Protein AF-A0A6B1EWG2-F1 (afdb_monomer_lite)

Radius of gyration: 14.2 Å; chains: 1; bounding box: 37×27×40 Å

Structure (mmCIF, N/CA/C/O backbone):
data_AF-A0A6B1EWG2-F1
#
_entry.id   AF-A0A6B1EWG2-F1
#
loop_
_atom_site.group_PDB
_atom_site.id
_atom_site.type_symbol
_atom_site.label_atom_id
_atom_site.label_alt_id
_atom_site.label_comp_id
_atom_site.label_asym_id
_atom_site.label_entity_id
_atom_site.label_seq_id
_atom_site.pdbx_PDB_ins_code
_atom_site.Cartn_x
_atom_site.Cartn_y
_atom_site.Cartn_z
_atom_site.occupancy
_atom_site.B_iso_or_equiv
_atom_site.auth_seq_id
_atom_site.auth_comp_id
_atom_site.auth_asym_id
_atom_site.auth_atom_id
_atom_site.pdbx_PDB_model_num
ATOM 1 N N . MET A 1 1 ? -22.553 -1.060 -6.131 1.00 27.73 1 MET A N 1
ATOM 2 C CA . MET A 1 1 ? -21.936 -1.131 -4.790 1.00 27.73 1 MET A CA 1
ATOM 3 C C . MET A 1 1 ? -20.786 -0.138 -4.781 1.00 27.73 1 MET A C 1
ATOM 5 O O . MET A 1 1 ? -19.928 -0.228 -5.647 1.00 27.73 1 MET A O 1
ATOM 9 N N . GLN A 1 2 ? -20.858 0.894 -3.944 1.00 24.67 2 GLN A N 1
ATOM 10 C CA . GLN A 1 2 ? -19.915 2.015 -3.944 1.00 24.67 2 GLN A CA 1
ATOM 11 C C . GLN A 1 2 ? -18.741 1.640 -3.029 1.00 24.67 2 GLN A C 1
ATOM 13 O O . GLN A 1 2 ? -18.941 1.459 -1.832 1.00 24.67 2 GLN A O 1
ATOM 18 N N . PHE A 1 3 ? -17.544 1.447 -3.586 1.00 25.41 3 PHE A N 1
ATOM 19 C CA . PHE A 1 3 ? -16.349 1.154 -2.793 1.00 25.41 3 PHE A CA 1
ATOM 20 C C . PHE A 1 3 ? -15.689 2.468 -2.374 1.00 25.41 3 PHE A C 1
ATOM 22 O O . PHE A 1 3 ? -15.348 3.297 -3.216 1.00 25.41 3 PHE A O 1
ATOM 29 N N . ILE A 1 4 ? -15.529 2.667 -1.067 1.00 28.56 4 ILE A N 1
ATOM 30 C CA . ILE A 1 4 ? -14.786 3.794 -0.504 1.00 28.56 4 ILE A CA 1
ATOM 31 C C . ILE A 1 4 ? -13.315 3.383 -0.473 1.00 28.56 4 ILE A C 1
ATOM 33 O O . ILE A 1 4 ? -12.914 2.536 0.320 1.00 28.56 4 ILE A O 1
ATOM 37 N N . ILE A 1 5 ? -12.503 3.958 -1.359 1.00 36.88 5 ILE A N 1
ATOM 38 C CA . ILE A 1 5 ? -11.057 3.734 -1.353 1.00 36.88 5 ILE A CA 1
ATOM 39 C C . ILE A 1 5 ? -10.442 4.649 -0.290 1.00 36.88 5 ILE A C 1
ATOM 41 O O . ILE A 1 5 ? -10.243 5.839 -0.521 1.00 36.88 5 ILE A O 1
ATOM 45 N N . ALA A 1 6 ? -10.145 4.099 0.885 1.00 35.16 6 ALA A N 1
ATOM 46 C CA . ALA A 1 6 ? -9.323 4.761 1.893 1.00 35.16 6 ALA A CA 1
ATOM 47 C C . ALA A 1 6 ? -7.853 4.366 1.683 1.00 35.16 6 ALA A C 1
ATOM 49 O O . ALA A 1 6 ? -7.350 3.454 2.331 1.00 35.16 6 ALA A O 1
ATOM 50 N N . ALA A 1 7 ? -7.163 5.032 0.753 1.00 39.75 7 ALA A N 1
ATOM 51 C CA . ALA A 1 7 ? -5.713 4.914 0.637 1.00 39.75 7 ALA A CA 1
ATOM 52 C C . ALA A 1 7 ? -5.061 5.809 1.702 1.00 39.75 7 ALA A C 1
ATOM 54 O O . ALA A 1 7 ? -5.127 7.036 1.622 1.00 39.75 7 ALA A O 1
ATOM 55 N N . TYR A 1 8 ? -4.446 5.213 2.723 1.00 35.25 8 TYR A N 1
ATOM 56 C CA . TYR A 1 8 ? -3.641 5.959 3.688 1.00 35.25 8 TYR A CA 1
ATOM 57 C C . TYR A 1 8 ? -2.305 6.326 3.039 1.00 35.25 8 TYR A C 1
ATOM 59 O O . TYR A 1 8 ? -1.359 5.546 3.066 1.00 35.25 8 TYR A O 1
ATOM 67 N N . LEU A 1 9 ? -2.223 7.494 2.402 1.00 39.50 9 LEU A N 1
ATOM 68 C CA . LEU A 1 9 ? -0.989 7.954 1.767 1.00 39.50 9 LEU A CA 1
ATOM 69 C C . LEU A 1 9 ? -0.719 9.391 2.204 1.00 39.50 9 LEU A C 1
ATOM 71 O O . LEU A 1 9 ? -1.459 10.315 1.880 1.00 39.50 9 LEU A O 1
ATOM 75 N N . ARG A 1 10 ? 0.369 9.578 2.961 1.00 29.05 10 ARG A N 1
ATOM 76 C CA . ARG A 1 10 ? 0.810 10.870 3.517 1.00 29.05 10 ARG A CA 1
ATOM 77 C C . ARG A 1 10 ? 1.254 11.889 2.458 1.00 29.05 10 ARG A C 1
ATOM 79 O O . ARG A 1 10 ? 1.786 12.919 2.837 1.00 29.05 10 ARG A O 1
ATOM 86 N N . ASN A 1 11 ? 1.048 11.596 1.174 1.00 30.36 11 ASN A N 1
ATOM 87 C CA . ASN A 1 11 ? 1.279 12.456 0.021 1.00 30.36 11 ASN A CA 1
ATOM 88 C C . ASN A 1 11 ? 0.328 12.014 -1.110 1.00 30.36 11 ASN A C 1
ATOM 90 O O . ASN A 1 11 ? 0.356 10.856 -1.514 1.00 30.36 11 ASN A O 1
ATOM 94 N N . ASN A 1 12 ? -0.515 12.938 -1.574 1.00 33.03 12 ASN A N 1
ATOM 95 C CA . ASN A 1 12 ? -1.467 12.866 -2.694 1.00 33.03 12 ASN A CA 1
ATOM 96 C C . ASN A 1 12 ? -1.222 11.758 -3.751 1.00 33.03 12 ASN A C 1
ATOM 98 O O . ASN A 1 12 ? -0.548 12.001 -4.752 1.00 33.03 12 ASN A O 1
ATOM 102 N N . ILE A 1 13 ? -1.840 10.580 -3.601 1.00 42.19 13 ILE A N 1
ATOM 103 C CA . ILE A 1 13 ? -1.925 9.561 -4.665 1.00 42.19 13 ILE A CA 1
ATOM 104 C C . ILE A 1 13 ? -3.395 9.205 -4.888 1.00 42.19 13 ILE A C 1
ATOM 106 O O . ILE A 1 13 ? -4.144 8.951 -3.948 1.00 42.19 13 ILE A O 1
ATOM 110 N N . THR A 1 14 ? -3.805 9.203 -6.155 1.00 40.31 14 THR A N 1
ATOM 111 C CA . THR A 1 14 ? -5.159 8.848 -6.591 1.00 40.31 14 THR A CA 1
ATOM 112 C C . THR A 1 14 ? -5.192 7.365 -6.955 1.00 40.31 14 THR A C 1
ATOM 114 O O . THR A 1 14 ? -4.510 6.964 -7.890 1.00 40.31 14 THR A O 1
ATOM 117 N N . ALA A 1 15 ? -6.006 6.554 -6.281 1.00 44.69 15 ALA A N 1
ATOM 118 C CA . ALA A 1 15 ? -6.384 5.237 -6.793 1.00 44.69 15 ALA A CA 1
ATOM 119 C C . ALA A 1 15 ? -7.539 5.426 -7.791 1.00 44.69 15 ALA A C 1
ATOM 121 O O . ALA A 1 15 ? -8.597 5.937 -7.419 1.00 44.69 15 ALA A O 1
ATOM 122 N N . ARG A 1 16 ? -7.335 5.082 -9.068 1.00 45.88 16 ARG A N 1
ATOM 123 C CA . ARG A 1 16 ? -8.370 5.177 -10.112 1.00 45.88 16 ARG A CA 1
ATOM 124 C C . ARG A 1 16 ? -8.811 3.788 -10.545 1.00 45.88 16 ARG A C 1
ATOM 126 O O . ARG A 1 16 ? -7.976 2.944 -10.837 1.00 45.88 16 ARG A O 1
ATOM 133 N N . LEU A 1 17 ? -10.123 3.603 -10.649 1.00 45.28 17 LEU A N 1
ATOM 134 C CA . LEU A 1 17 ? -10.728 2.445 -11.300 1.00 45.28 17 LEU A CA 1
ATOM 135 C C . LEU A 1 17 ? -10.733 2.695 -12.815 1.00 45.28 17 LEU A C 1
ATOM 137 O O . LEU A 1 17 ? -11.158 3.765 -13.262 1.00 45.28 17 LEU A O 1
ATOM 141 N N . ARG A 1 18 ? -10.230 1.745 -13.607 1.00 46.28 18 ARG A N 1
ATOM 142 C CA . ARG A 1 18 ? -10.197 1.845 -15.072 1.00 46.28 18 ARG A CA 1
ATOM 143 C C . ARG A 1 18 ? -11.467 1.222 -15.657 1.00 46.28 18 ARG A C 1
ATOM 145 O O . ARG A 1 18 ? -11.791 0.092 -15.332 1.00 46.28 18 ARG A O 1
ATOM 152 N N . ASN A 1 19 ? -12.141 1.938 -16.558 1.00 36.03 19 ASN A N 1
ATOM 153 C CA . ASN A 1 19 ? -13.018 1.338 -17.568 1.00 36.03 19 ASN A CA 1
ATOM 154 C C . ASN A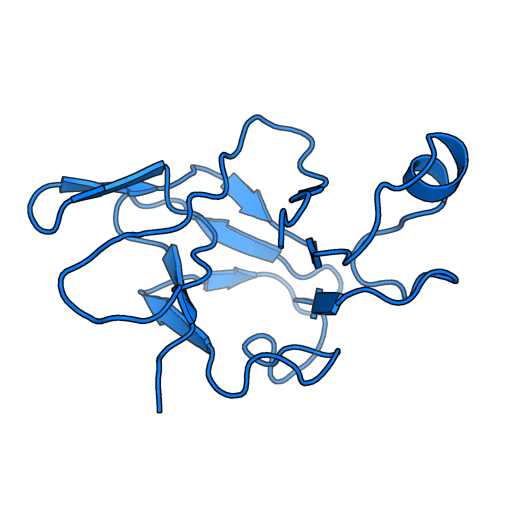 1 19 ? -12.199 1.268 -18.865 1.00 36.03 19 ASN A C 1
ATOM 156 O O . ASN A 1 19 ? -12.234 2.182 -19.687 1.00 36.03 19 ASN A O 1
ATOM 160 N N . SER A 1 20 ? -11.365 0.238 -18.987 1.00 38.28 20 SER A N 1
ATOM 161 C CA . SER A 1 20 ? -10.774 -0.163 -20.268 1.00 38.28 20 SER A CA 1
ATOM 162 C C . SER A 1 20 ? -11.746 -1.139 -20.937 1.00 38.28 20 SER A C 1
ATOM 164 O O . SER A 1 20 ? -12.592 -1.701 -20.260 1.00 38.28 20 SER A O 1
ATOM 166 N N . LEU A 1 21 ? -11.659 -1.390 -22.241 1.00 39.38 21 LEU A N 1
ATOM 167 C CA . LEU A 1 21 ? -12.531 -2.348 -22.950 1.00 39.38 21 LEU A CA 1
ATOM 168 C C . LEU A 1 21 ? -12.302 -3.834 -22.547 1.00 39.38 21 LEU A C 1
ATOM 170 O O . LEU A 1 21 ? -12.740 -4.732 -23.258 1.00 39.38 21 LEU A O 1
ATOM 174 N N . SER A 1 22 ? -11.645 -4.083 -21.405 1.00 44.88 22 SER A N 1
ATOM 175 C CA . SER A 1 22 ? -11.699 -5.324 -20.622 1.00 44.88 22 SER A CA 1
ATOM 176 C C . SER A 1 22 ? -12.619 -5.070 -19.426 1.00 44.88 22 SER A C 1
ATOM 178 O O . SER A 1 22 ? -12.453 -4.083 -18.717 1.00 44.88 22 SER A O 1
ATOM 180 N N . VAL A 1 23 ? -13.630 -5.908 -19.224 1.00 40.66 23 VAL A N 1
ATOM 181 C CA . VAL A 1 23 ? -14.799 -5.631 -18.367 1.00 40.66 23 VAL A CA 1
ATOM 182 C C . VAL A 1 23 ? -14.521 -5.753 -16.855 1.00 40.66 23 VAL A C 1
ATOM 184 O O . VAL A 1 23 ? -15.456 -5.937 -16.076 1.00 40.66 23 VAL A O 1
ATOM 187 N N . LEU A 1 24 ? -13.272 -5.661 -16.402 1.00 43.38 24 LEU A N 1
ATOM 188 C CA . LEU A 1 24 ? -12.909 -5.888 -15.004 1.00 43.38 24 LEU A CA 1
ATOM 189 C C . LEU A 1 24 ? -11.937 -4.822 -14.475 1.00 43.38 24 LEU A C 1
ATOM 191 O O . LEU A 1 24 ? -11.226 -4.137 -15.211 1.00 43.38 24 LEU A O 1
ATOM 195 N N . LEU A 1 25 ? -12.046 -4.592 -13.165 1.00 50.97 25 LEU A N 1
ATOM 196 C CA . LEU A 1 25 ? -11.408 -3.493 -12.458 1.00 50.97 25 LEU A CA 1
ATOM 197 C C . LEU A 1 25 ? -9.975 -3.861 -12.072 1.00 50.97 25 LEU A C 1
ATOM 199 O O . LEU A 1 25 ? -9.773 -4.552 -11.075 1.00 50.97 25 LEU A O 1
ATOM 203 N N . ASP A 1 26 ? -8.993 -3.290 -12.764 1.00 66.69 26 ASP A N 1
ATOM 204 C CA . ASP A 1 26 ? -7.610 -3.354 -12.294 1.00 66.69 26 ASP A CA 1
ATOM 205 C C . ASP A 1 26 ? -7.407 -2.412 -11.094 1.00 66.69 26 ASP A C 1
ATOM 207 O O . ASP A 1 26 ? -7.608 -1.194 -11.198 1.00 66.69 26 ASP A O 1
ATOM 211 N N . LEU A 1 27 ? -6.965 -2.943 -9.949 1.00 74.38 27 LEU A N 1
ATOM 212 C CA . LEU A 1 27 ? -6.358 -2.125 -8.901 1.00 74.38 27 LEU A CA 1
ATOM 213 C C . LEU A 1 27 ? -4.947 -1.765 -9.347 1.00 74.38 27 LEU A C 1
ATOM 215 O O . LEU A 1 27 ? -4.096 -2.643 -9.426 1.00 74.38 27 LEU A O 1
ATOM 219 N N . VAL A 1 28 ? -4.683 -0.477 -9.564 1.00 76.75 28 VAL A N 1
ATOM 220 C CA . VAL A 1 28 ? -3.348 0.024 -9.913 1.00 76.75 28 VAL A CA 1
ATOM 221 C C . VAL A 1 28 ? -2.749 0.814 -8.748 1.00 76.75 28 VAL A C 1
ATOM 223 O O . VAL A 1 28 ? -3.378 1.730 -8.217 1.00 76.75 28 VAL A O 1
ATOM 226 N N . ILE A 1 29 ? -1.510 0.490 -8.375 1.00 79.56 29 ILE A N 1
ATOM 227 C CA . ILE A 1 29 ? -0.711 1.184 -7.358 1.00 79.56 29 ILE A CA 1
ATOM 228 C C . ILE A 1 29 ? 0.457 1.899 -8.043 1.00 79.56 29 ILE A C 1
ATOM 230 O O . ILE A 1 29 ? 1.151 1.329 -8.884 1.00 79.56 29 ILE A O 1
ATOM 234 N N . GLY A 1 30 ? 0.688 3.157 -7.664 1.00 75.25 30 GLY A N 1
ATOM 235 C CA . GLY A 1 30 ? 1.831 3.942 -8.136 1.00 75.25 30 GLY A CA 1
ATOM 236 C C . GLY A 1 30 ? 1.620 4.655 -9.473 1.00 75.25 30 GLY A C 1
ATOM 237 O O . GLY A 1 30 ? 2.464 5.460 -9.840 1.00 75.25 30 GLY A O 1
ATOM 238 N N . ALA A 1 31 ? 0.497 4.461 -10.170 1.00 71.44 31 ALA A N 1
ATOM 239 C CA . ALA A 1 31 ? 0.205 5.200 -11.398 1.00 71.44 31 ALA A CA 1
ATOM 240 C C . ALA A 1 31 ? -0.572 6.504 -11.136 1.00 71.44 31 ALA A C 1
ATOM 242 O O . ALA A 1 31 ? -1.543 6.533 -10.383 1.00 71.44 31 ALA A O 1
ATOM 243 N N . VAL A 1 32 ? -0.167 7.580 -11.809 1.00 62.28 32 VAL A N 1
ATOM 244 C CA . VAL A 1 32 ? -0.864 8.879 -11.855 1.00 62.28 32 VAL A CA 1
ATOM 245 C C . VAL A 1 32 ? -1.655 9.005 -13.158 1.00 62.28 32 VAL A C 1
ATOM 247 O O . VAL A 1 32 ? -2.813 9.429 -13.146 1.00 62.28 32 VAL A O 1
ATOM 250 N N . ASN A 1 33 ? -1.063 8.587 -14.278 1.00 65.00 33 ASN A N 1
ATOM 251 C CA . ASN A 1 33 ? -1.726 8.449 -15.567 1.00 65.00 33 ASN A CA 1
ATOM 252 C C . ASN A 1 33 ? -1.362 7.098 -16.176 1.00 65.00 33 ASN A C 1
ATOM 254 O O . ASN A 1 33 ? -0.190 6.764 -16.305 1.00 65.00 33 ASN A O 1
ATOM 258 N N . ILE A 1 34 ? -2.377 6.338 -16.563 1.00 59.72 34 ILE A N 1
ATOM 259 C CA . ILE A 1 34 ? -2.240 5.061 -17.258 1.00 59.72 34 ILE A CA 1
ATOM 260 C C . ILE A 1 34 ? -2.649 5.254 -18.718 1.00 59.72 34 ILE A C 1
ATOM 262 O O . ILE A 1 34 ? -3.611 4.656 -19.184 1.00 59.72 34 ILE A O 1
ATOM 266 N N . ASN A 1 35 ? -1.975 6.133 -19.454 1.00 63.53 35 ASN A N 1
ATOM 267 C CA . ASN A 1 35 ? -2.127 6.207 -20.905 1.00 63.53 35 ASN A CA 1
ATOM 268 C C . ASN A 1 35 ? -1.101 5.248 -21.537 1.00 63.53 35 ASN A C 1
ATOM 270 O O . ASN A 1 35 ? 0.070 5.340 -21.175 1.00 63.53 35 ASN A O 1
ATOM 274 N N . PRO A 1 36 ? -1.486 4.355 -22.472 1.00 54.91 36 PRO A N 1
ATOM 275 C CA . PRO A 1 36 ? -0.538 3.453 -23.140 1.00 54.91 36 PRO A CA 1
ATOM 276 C C . PRO A 1 36 ? 0.615 4.182 -23.849 1.00 54.91 36 PRO A C 1
ATOM 278 O O . PRO A 1 36 ? 1.672 3.594 -24.040 1.00 54.91 36 PRO A O 1
ATOM 281 N N . ASN A 1 37 ? 0.439 5.462 -24.188 1.00 56.34 37 ASN A N 1
ATOM 282 C CA . ASN A 1 37 ? 1.468 6.292 -24.812 1.00 56.34 37 ASN A CA 1
ATOM 283 C C . ASN A 1 37 ? 2.251 7.155 -23.804 1.00 56.34 37 ASN A C 1
ATOM 285 O O . ASN A 1 37 ? 3.338 7.618 -24.131 1.00 56.34 37 ASN A O 1
ATOM 289 N N . TYR A 1 38 ? 1.709 7.383 -22.599 1.00 57.62 38 TYR A N 1
ATOM 290 C CA . TYR A 1 38 ? 2.286 8.263 -21.573 1.00 57.62 38 TYR A CA 1
ATOM 291 C C . TYR A 1 38 ? 1.872 7.795 -20.171 1.00 57.62 38 TYR A C 1
ATOM 293 O O . TYR A 1 38 ? 0.963 8.359 -19.552 1.00 57.62 38 TYR A O 1
ATOM 301 N N . ALA A 1 39 ? 2.519 6.743 -19.669 1.00 59.06 39 ALA A N 1
ATOM 302 C CA . ALA A 1 39 ? 2.404 6.405 -18.259 1.00 59.06 39 ALA A CA 1
ATOM 303 C C . ALA A 1 39 ? 3.133 7.478 -17.439 1.00 59.06 39 ALA A C 1
ATOM 305 O O . ALA A 1 39 ? 4.295 7.780 -17.707 1.00 59.06 39 ALA A O 1
ATOM 306 N N . THR A 1 40 ? 2.450 8.078 -16.465 1.00 67.44 40 THR A N 1
ATOM 307 C CA . THR A 1 40 ? 3.114 8.870 -15.427 1.00 67.44 40 THR A CA 1
ATOM 308 C C . THR A 1 40 ? 2.862 8.206 -14.096 1.00 67.44 40 THR A C 1
ATOM 310 O O . THR A 1 40 ? 1.736 7.815 -13.786 1.00 67.44 40 THR A O 1
ATOM 313 N N . SER A 1 41 ? 3.920 8.073 -13.311 1.00 68.94 41 SER A N 1
ATOM 314 C CA . SER A 1 41 ? 3.885 7.355 -12.046 1.00 68.94 41 SER A CA 1
ATOM 315 C C . SER A 1 41 ? 4.153 8.303 -10.890 1.00 68.94 41 SER A C 1
ATOM 317 O O . SER A 1 41 ? 4.813 9.336 -11.034 1.00 68.94 41 SER A O 1
ATOM 319 N N . PHE A 1 42 ? 3.604 7.958 -9.732 1.00 77.00 42 PHE A N 1
ATOM 320 C CA . PHE A 1 42 ? 3.948 8.575 -8.466 1.00 77.00 42 PHE A CA 1
ATOM 321 C C . PHE A 1 42 ? 5.465 8.513 -8.284 1.00 77.00 42 PHE A C 1
ATOM 323 O O . PHE A 1 42 ? 6.087 7.508 -8.614 1.00 77.00 42 PHE A O 1
ATOM 330 N N . LYS A 1 43 ? 6.056 9.587 -7.755 1.00 80.50 43 LYS A N 1
ATOM 331 C CA . LYS A 1 43 ? 7.480 9.640 -7.431 1.00 80.50 43 LYS A CA 1
ATOM 332 C C . LYS A 1 43 ? 7.683 9.510 -5.937 1.00 80.50 43 LYS A C 1
ATOM 334 O O . LYS A 1 43 ? 7.444 10.463 -5.199 1.00 80.50 43 LYS A O 1
ATOM 339 N N . GLY A 1 44 ? 8.132 8.345 -5.491 1.00 81.75 44 GLY A N 1
ATOM 340 C CA . GLY A 1 44 ? 8.429 8.126 -4.084 1.00 81.75 44 GLY A CA 1
ATOM 341 C C . GLY A 1 44 ? 8.366 6.671 -3.658 1.00 81.75 44 GLY A C 1
ATOM 342 O O . GLY A 1 44 ? 8.488 5.753 -4.466 1.00 81.75 44 GLY A O 1
ATOM 343 N N . LYS A 1 45 ? 8.194 6.483 -2.349 1.00 85.44 45 LYS A N 1
ATOM 344 C CA . LYS A 1 45 ? 8.210 5.177 -1.693 1.00 85.44 45 LYS A CA 1
ATOM 345 C C . LYS A 1 45 ? 6.862 4.888 -1.040 1.00 85.44 45 LYS A C 1
ATOM 347 O O . LYS A 1 45 ? 6.306 5.769 -0.383 1.00 85.44 45 LYS A O 1
ATOM 352 N N . ILE A 1 46 ? 6.357 3.666 -1.191 1.00 84.81 46 ILE A N 1
ATOM 353 C CA . ILE A 1 46 ? 5.127 3.190 -0.539 1.00 84.81 46 ILE A CA 1
ATOM 354 C C . ILE A 1 46 ? 5.475 1.990 0.343 1.00 84.81 46 ILE A C 1
ATOM 356 O O . ILE A 1 46 ? 6.137 1.072 -0.128 1.00 84.81 46 ILE A O 1
ATOM 360 N N . LYS A 1 47 ? 5.042 2.007 1.610 1.00 86.88 47 LYS A N 1
ATOM 361 C CA . LYS A 1 47 ? 5.267 0.910 2.571 1.00 86.88 47 LYS A CA 1
ATOM 362 C C . LYS A 1 47 ? 4.130 -0.098 2.647 1.00 86.88 47 LYS A C 1
ATOM 364 O O . LYS A 1 47 ? 4.384 -1.277 2.802 1.00 86.88 47 LYS A O 1
ATOM 369 N N . ASP A 1 48 ? 2.898 0.393 2.613 1.00 87.31 48 ASP A N 1
ATOM 370 C CA . ASP A 1 48 ? 1.710 -0.373 2.975 1.00 87.31 48 ASP A CA 1
ATOM 371 C C . ASP A 1 48 ? 0.531 0.172 2.170 1.00 87.31 48 ASP A C 1
ATOM 373 O O . ASP A 1 48 ? 0.341 1.392 2.094 1.00 87.31 48 ASP A O 1
ATOM 377 N N . VAL A 1 49 ? -0.231 -0.722 1.539 1.00 88.25 49 VAL A N 1
ATOM 378 C CA . VAL A 1 49 ? -1.463 -0.362 0.828 1.00 88.25 49 VAL A CA 1
ATOM 379 C C . VAL A 1 49 ? -2.597 -1.238 1.322 1.00 88.25 49 VAL A C 1
ATOM 381 O O . VAL A 1 49 ? -2.519 -2.463 1.259 1.00 88.25 49 VAL A O 1
ATOM 384 N N . ARG A 1 50 ? -3.678 -0.602 1.781 1.00 89.62 50 ARG A N 1
ATOM 385 C CA . ARG A 1 50 ? -4.893 -1.273 2.248 1.00 89.62 50 ARG A CA 1
ATOM 386 C C . ARG A 1 50 ? -6.128 -0.699 1.580 1.00 89.62 50 ARG A C 1
ATOM 388 O O . ARG A 1 50 ? -6.218 0.504 1.351 1.00 89.62 50 ARG A O 1
ATOM 395 N N . ILE A 1 51 ? -7.095 -1.569 1.328 1.00 87.25 51 ILE A N 1
ATOM 396 C CA . ILE A 1 51 ? -8.447 -1.221 0.891 1.00 87.25 51 ILE A CA 1
ATOM 397 C C . ILE A 1 51 ? -9.412 -1.768 1.932 1.00 87.25 51 ILE A C 1
ATOM 399 O O . ILE A 1 51 ? -9.254 -2.903 2.371 1.00 87.25 51 ILE A O 1
ATOM 403 N N . TYR A 1 52 ? -10.426 -0.992 2.306 1.00 87.00 52 TYR A N 1
ATOM 404 C CA . TYR A 1 52 ? -11.457 -1.403 3.257 1.00 87.00 52 TYR A CA 1
ATOM 405 C C . TYR A 1 52 ? -12.826 -1.383 2.583 1.00 87.00 52 TYR A C 1
ATOM 407 O O . TYR A 1 52 ? -13.139 -0.479 1.815 1.00 87.00 52 TYR A O 1
ATOM 415 N N . ALA A 1 53 ? -13.663 -2.372 2.894 1.00 86.25 53 ALA A N 1
ATOM 416 C CA . ALA A 1 53 ? -15.038 -2.441 2.394 1.00 86.25 53 ALA A CA 1
ATOM 417 C C . ALA A 1 53 ? -16.005 -1.509 3.154 1.00 86.25 53 ALA A C 1
ATOM 419 O O . ALA A 1 53 ? -17.206 -1.518 2.898 1.00 86.25 53 ALA A O 1
ATOM 420 N N . GLN A 1 54 ? -15.487 -0.718 4.095 1.00 84.50 54 GLN A N 1
ATOM 421 C CA . GLN A 1 54 ? -16.241 0.219 4.917 1.00 84.50 54 GLN A CA 1
ATOM 422 C C . GLN A 1 54 ? -15.449 1.512 5.116 1.00 84.50 54 GLN A C 1
ATOM 424 O O . GLN A 1 54 ? -14.217 1.512 5.062 1.00 84.50 54 GLN A O 1
ATOM 429 N N . ALA A 1 55 ? -16.161 2.606 5.386 1.00 87.81 55 ALA A N 1
ATOM 430 C CA . ALA A 1 55 ? -15.526 3.830 5.852 1.00 87.81 55 ALA A CA 1
ATOM 431 C C . ALA A 1 55 ? -14.897 3.591 7.231 1.00 87.81 55 ALA A C 1
ATOM 433 O O . ALA A 1 55 ? -15.539 3.035 8.123 1.00 87.81 55 ALA A O 1
ATOM 434 N N . LEU A 1 56 ? -13.649 4.021 7.400 1.00 88.31 56 LEU A N 1
ATOM 435 C CA . LEU A 1 56 ? -12.973 3.987 8.692 1.00 88.31 56 LEU A CA 1
ATOM 436 C C . LEU A 1 56 ? -13.245 5.270 9.475 1.00 88.31 56 LEU A C 1
ATOM 438 O O . LEU A 1 56 ? -13.338 6.354 8.893 1.00 88.31 56 LEU A O 1
ATOM 442 N N . THR A 1 57 ? -13.323 5.160 10.799 1.00 90.62 57 THR A N 1
ATOM 443 C CA . THR A 1 57 ? -13.350 6.331 11.680 1.00 90.62 57 THR A CA 1
ATOM 444 C C . THR A 1 57 ? -11.954 6.938 11.827 1.00 90.62 57 THR A C 1
ATOM 446 O O . THR A 1 57 ? -10.936 6.311 11.528 1.00 90.62 57 THR A O 1
ATOM 449 N N . GLN A 1 58 ? -11.884 8.175 12.324 1.00 89.31 58 GLN A N 1
ATOM 450 C CA . GLN A 1 58 ? -10.604 8.848 12.540 1.00 89.31 58 GLN A CA 1
ATOM 451 C C . GLN A 1 58 ? -9.705 8.093 13.531 1.00 89.31 58 GLN A C 1
ATOM 453 O O . GLN A 1 58 ? -8.498 8.016 13.316 1.00 89.31 58 GLN A O 1
ATOM 458 N N . ASP A 1 59 ? -10.272 7.530 14.597 1.00 91.44 59 ASP A N 1
ATOM 459 C CA . ASP A 1 59 ? -9.490 6.807 15.604 1.00 91.44 59 ASP A CA 1
ATOM 460 C C . ASP A 1 59 ? -8.963 5.483 15.058 1.00 91.44 59 ASP A C 1
ATOM 462 O O . ASP A 1 59 ? -7.786 5.179 15.221 1.00 91.44 59 ASP A O 1
ATOM 466 N N . GLN A 1 60 ? -9.779 4.782 14.271 1.00 90.31 60 GLN A N 1
ATOM 467 C CA . GLN A 1 60 ? -9.348 3.585 13.555 1.00 90.31 60 GLN A CA 1
ATOM 468 C C . GLN A 1 60 ? -8.189 3.881 12.597 1.00 90.31 60 GLN A C 1
ATOM 470 O O . GLN A 1 60 ? -7.253 3.096 12.510 1.00 90.31 60 GLN A O 1
ATOM 475 N N . ILE A 1 61 ? -8.211 5.032 11.912 1.00 88.94 61 ILE A N 1
ATOM 476 C CA . ILE A 1 61 ? -7.102 5.471 11.053 1.00 88.94 61 ILE A CA 1
ATOM 477 C C . ILE A 1 61 ? -5.837 5.755 11.877 1.00 88.94 61 ILE A C 1
ATOM 479 O O . ILE A 1 61 ? -4.746 5.392 11.442 1.00 88.94 61 ILE A O 1
ATOM 483 N N . LYS A 1 62 ? -5.954 6.383 13.057 1.00 88.44 62 LYS A N 1
ATOM 484 C CA . LYS A 1 62 ? -4.801 6.685 13.932 1.00 88.44 62 LYS A CA 1
ATOM 485 C C . LYS A 1 62 ? -4.108 5.426 14.457 1.00 88.44 62 LYS A C 1
ATOM 487 O O . LYS A 1 62 ? -2.912 5.468 14.729 1.00 88.44 62 LYS A O 1
ATOM 492 N N . GLU A 1 63 ? -4.848 4.334 14.618 1.00 90.19 63 GLU A N 1
ATOM 493 C CA . GLU A 1 63 ? -4.314 3.050 15.083 1.00 90.19 63 GLU A CA 1
ATOM 494 C C . GLU A 1 63 ? -3.539 2.291 13.999 1.00 90.19 63 GLU A C 1
ATOM 496 O O . GLU A 1 63 ? -2.728 1.419 14.323 1.00 90.19 63 GLU A O 1
ATOM 501 N N . LEU A 1 64 ? -3.749 2.615 12.718 1.00 90.31 64 LEU A N 1
ATOM 502 C CA . LEU A 1 64 ? -3.068 1.934 11.621 1.00 90.31 64 LEU A CA 1
ATOM 503 C C . LEU A 1 64 ? -1.564 2.209 11.650 1.00 90.31 64 LEU A C 1
ATOM 505 O O . LEU A 1 64 ? -1.104 3.353 11.682 1.00 90.31 64 LEU A O 1
ATOM 509 N N . ARG A 1 65 ? -0.789 1.128 11.556 1.00 90.62 65 ARG A N 1
ATOM 510 C CA . ARG A 1 65 ? 0.663 1.166 11.382 1.00 90.62 65 ARG A CA 1
ATOM 511 C C . ARG A 1 65 ? 1.042 0.402 10.113 1.00 90.62 65 ARG A C 1
ATOM 513 O O . ARG A 1 65 ? 0.508 -0.692 9.910 1.00 90.62 65 ARG A O 1
ATOM 520 N N . PRO A 1 66 ? 1.943 0.942 9.270 1.00 88.00 66 PRO A N 1
ATOM 521 C CA . PRO A 1 66 ? 2.421 0.236 8.084 1.00 88.00 66 PRO A CA 1
ATOM 522 C C . PRO A 1 66 ? 2.930 -1.166 8.427 1.00 88.00 66 PRO A C 1
ATOM 524 O O . PRO A 1 66 ? 3.550 -1.347 9.476 1.00 88.00 66 PRO A O 1
ATOM 527 N N . ASN A 1 67 ? 2.648 -2.143 7.563 1.00 85.06 67 ASN A N 1
ATOM 528 C CA . ASN A 1 67 ? 3.117 -3.533 7.657 1.00 85.06 67 ASN A CA 1
ATOM 529 C C . ASN A 1 67 ? 2.725 -4.259 8.958 1.00 85.06 67 ASN A C 1
ATOM 531 O O . ASN A 1 67 ? 3.198 -5.349 9.256 1.00 85.06 67 ASN A O 1
ATOM 535 N N . THR A 1 68 ? 1.821 -3.671 9.747 1.00 88.94 68 THR A N 1
ATOM 536 C CA . THR A 1 68 ? 1.312 -4.254 10.991 1.00 88.94 68 THR A CA 1
ATOM 537 C C . THR A 1 68 ? -0.167 -4.598 10.822 1.00 88.94 68 THR A C 1
ATOM 539 O O . THR A 1 68 ? -0.940 -3.715 10.431 1.00 88.94 68 THR A O 1
ATOM 542 N N . PRO A 1 69 ? -0.607 -5.830 11.134 1.00 90.88 69 PRO A N 1
ATOM 543 C CA . PRO A 1 69 ? -2.027 -6.167 11.135 1.00 90.88 69 PRO A CA 1
ATOM 544 C C . PRO A 1 69 ? -2.848 -5.179 11.974 1.00 90.88 69 PRO A C 1
ATOM 546 O O . PRO A 1 69 ? -2.438 -4.780 13.063 1.00 90.88 69 PRO A O 1
ATOM 549 N N . SER A 1 70 ? -4.008 -4.774 11.464 1.00 89.94 70 SER A N 1
ATOM 550 C CA . SER A 1 70 ? -4.967 -3.925 12.179 1.00 89.94 70 SER A CA 1
ATOM 551 C C . SER A 1 70 ? -6.105 -4.755 12.769 1.00 89.94 70 SER A C 1
ATOM 553 O O . SER A 1 70 ? -6.415 -5.835 12.272 1.00 89.94 70 SER A O 1
ATOM 555 N N . ALA A 1 71 ? -6.775 -4.232 13.802 1.00 92.69 71 ALA A N 1
ATOM 556 C CA . ALA A 1 71 ? -7.968 -4.871 14.365 1.00 92.69 71 ALA A CA 1
ATOM 557 C C . ALA A 1 71 ? -9.119 -4.953 13.345 1.00 92.69 71 ALA A C 1
ATOM 559 O O . ALA A 1 71 ? -9.863 -5.931 13.302 1.00 92.69 71 ALA A O 1
ATOM 560 N N . ILE A 1 72 ? -9.249 -3.932 12.494 1.00 91.06 72 ILE A N 1
ATOM 561 C CA . ILE A 1 72 ? -10.176 -3.947 11.361 1.00 91.06 72 ILE A CA 1
ATOM 562 C C . ILE A 1 72 ? -9.506 -4.677 10.220 1.00 91.06 72 ILE A C 1
ATOM 564 O O . ILE A 1 72 ? -8.403 -4.307 9.806 1.00 91.06 72 ILE A O 1
ATOM 568 N N . GLN A 1 73 ? -10.203 -5.670 9.687 1.00 91.38 73 GLN A N 1
ATOM 569 C CA . GLN A 1 73 ? -9.683 -6.434 8.574 1.00 91.38 73 GLN A CA 1
ATOM 570 C C . GLN A 1 73 ? -9.813 -5.647 7.267 1.00 91.38 73 GLN A C 1
ATOM 572 O O . GLN A 1 73 ? -10.916 -5.199 6.926 1.00 91.38 73 GLN A O 1
ATOM 577 N N . PRO A 1 74 ? -8.707 -5.458 6.531 1.00 90.31 74 PRO A N 1
ATOM 578 C CA . PRO A 1 74 ? -8.768 -4.884 5.203 1.00 90.31 74 PRO A CA 1
ATOM 579 C C . PRO A 1 74 ? -9.471 -5.852 4.246 1.00 90.31 74 PRO A C 1
ATOM 581 O O . PRO A 1 74 ? -9.382 -7.072 4.368 1.00 90.31 74 PRO A O 1
ATOM 584 N N . PHE A 1 75 ? -10.166 -5.287 3.265 1.00 86.50 75 PHE A N 1
ATOM 585 C CA . PHE A 1 75 ? -10.640 -6.028 2.104 1.00 86.50 75 PHE A CA 1
ATOM 586 C C . PHE A 1 75 ? -9.465 -6.498 1.239 1.00 86.50 75 PHE A C 1
A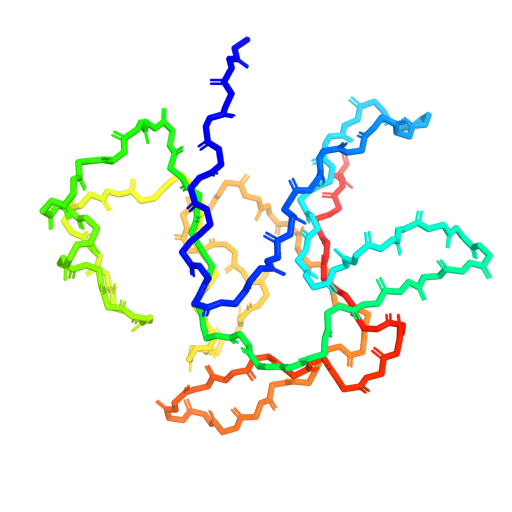TOM 588 O O . PHE A 1 75 ? -9.517 -7.600 0.726 1.00 86.50 75 PHE A O 1
ATOM 595 N N . SER A 1 76 ? -8.411 -5.693 1.097 1.00 86.25 76 SER A N 1
ATOM 596 C CA . SER A 1 76 ? -7.173 -6.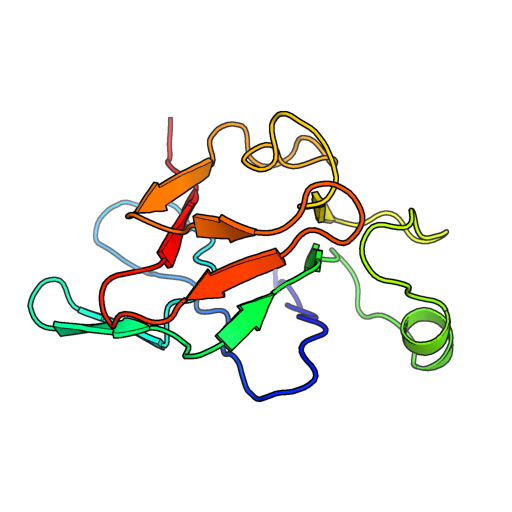074 0.405 1.00 86.25 76 SER A CA 1
ATOM 597 C C . SER A 1 76 ? -5.978 -5.415 1.082 1.00 86.25 76 SER A C 1
ATOM 599 O O . SER A 1 76 ? -6.098 -4.265 1.519 1.00 86.25 76 SER A O 1
ATOM 601 N N . TRP A 1 77 ? -4.856 -6.125 1.204 1.00 88.56 77 TRP A N 1
ATOM 602 C CA . TRP A 1 77 ? -3.666 -5.631 1.897 1.00 88.56 77 TRP A CA 1
ATOM 603 C C . TRP A 1 77 ? -2.364 -6.098 1.250 1.00 88.56 77 TRP A C 1
ATOM 605 O O . TRP A 1 77 ? -2.065 -7.289 1.211 1.00 88.56 77 TRP A O 1
ATOM 615 N N . TYR A 1 78 ? -1.564 -5.123 0.825 1.00 86.06 78 TYR A N 1
ATOM 616 C CA . TYR A 1 78 ? -0.208 -5.301 0.325 1.00 86.06 78 TYR A CA 1
ATOM 617 C C . TYR A 1 78 ? 0.780 -4.825 1.393 1.00 86.06 78 TYR A C 1
ATOM 619 O O . TYR A 1 78 ? 0.884 -3.627 1.679 1.00 86.06 78 TYR A O 1
ATOM 627 N N . ASP A 1 79 ? 1.456 -5.797 1.995 1.00 86.56 79 ASP A N 1
ATOM 628 C CA . ASP A 1 79 ? 2.507 -5.645 2.998 1.00 86.56 79 ASP A CA 1
ATOM 629 C C . ASP A 1 79 ? 3.841 -5.920 2.316 1.00 86.56 79 ASP A C 1
ATOM 631 O O . ASP A 1 79 ? 4.135 -7.054 1.930 1.00 86.56 79 ASP A O 1
ATOM 635 N N . PHE A 1 80 ? 4.638 -4.875 2.128 1.00 83.44 80 PHE A N 1
ATOM 636 C CA . PHE A 1 80 ? 5.866 -5.011 1.359 1.00 83.44 80 PHE A CA 1
ATOM 637 C C . PHE A 1 80 ? 7.026 -5.571 2.188 1.00 83.44 80 PHE A C 1
ATOM 639 O O . PHE A 1 80 ? 8.050 -5.917 1.599 1.00 83.44 80 PHE A O 1
ATOM 646 N N . SER A 1 81 ? 6.880 -5.703 3.517 1.00 82.69 81 SER A N 1
ATOM 647 C CA . SER A 1 81 ? 7.941 -6.210 4.406 1.00 82.69 81 SER A CA 1
ATOM 648 C C . SER A 1 81 ? 8.205 -7.706 4.249 1.00 82.69 81 SER A C 1
ATOM 650 O O . SER A 1 81 ? 9.337 -8.153 4.405 1.00 82.69 81 SER A O 1
ATOM 652 N N . ILE A 1 82 ? 7.199 -8.483 3.857 1.00 78.88 82 ILE A N 1
ATOM 653 C CA . ILE A 1 82 ? 7.303 -9.941 3.776 1.00 78.88 82 ILE A CA 1
ATOM 654 C C . ILE A 1 82 ? 7.812 -10.430 2.411 1.00 78.88 82 ILE A C 1
ATOM 656 O O . ILE A 1 82 ? 7.829 -9.702 1.411 1.00 78.88 82 ILE A O 1
ATOM 660 N N . ASP A 1 83 ? 8.222 -11.696 2.365 1.00 74.25 83 ASP A N 1
ATOM 661 C CA . ASP A 1 83 ? 8.478 -12.404 1.112 1.00 74.25 83 ASP A CA 1
ATOM 662 C C . ASP A 1 83 ? 7.168 -12.642 0.350 1.00 74.25 83 ASP A C 1
ATOM 664 O O . ASP A 1 83 ? 6.112 -12.855 0.946 1.00 74.25 83 ASP A O 1
ATOM 668 N N . GLY A 1 84 ? 7.222 -12.593 -0.985 1.00 70.44 84 GLY A N 1
ATOM 669 C CA . GLY A 1 84 ? 6.016 -12.688 -1.814 1.00 70.44 84 GLY A CA 1
ATOM 670 C C . GLY A 1 84 ? 5.137 -11.431 -1.768 1.00 70.44 84 GLY A C 1
ATOM 671 O O . GLY A 1 84 ? 3.925 -11.527 -1.899 1.00 70.44 84 GLY A O 1
ATOM 672 N N . TRP A 1 85 ? 5.743 -10.251 -1.613 1.00 68.62 85 TRP A N 1
ATOM 673 C CA . TRP A 1 85 ? 5.128 -8.911 -1.522 1.00 68.62 85 TRP A CA 1
ATOM 674 C C . TRP A 1 85 ? 4.175 -8.499 -2.667 1.00 68.62 85 TRP A C 1
ATOM 676 O O . TRP A 1 85 ? 3.548 -7.441 -2.609 1.00 68.62 85 TRP A O 1
ATOM 686 N N . TRP A 1 86 ? 4.057 -9.309 -3.716 1.00 73.75 86 TRP A N 1
ATOM 687 C CA . TRP A 1 86 ? 3.035 -9.188 -4.761 1.00 73.75 86 TRP A CA 1
ATOM 688 C C . TRP A 1 86 ? 1.715 -9.892 -4.398 1.00 73.75 86 TRP A C 1
ATOM 690 O O . TRP A 1 86 ? 0.784 -9.889 -5.195 1.00 73.75 86 TRP A O 1
ATOM 700 N N . VAL A 1 87 ? 1.608 -10.512 -3.222 1.00 79.06 87 VAL A N 1
ATOM 701 C CA . VAL A 1 87 ? 0.402 -11.222 -2.787 1.00 79.06 87 VAL A CA 1
ATOM 702 C C . VAL A 1 87 ? -0.481 -10.309 -1.940 1.00 79.06 87 VAL A C 1
ATOM 704 O O . VAL A 1 87 ? -0.026 -9.681 -0.985 1.00 79.06 87 VAL A O 1
ATOM 707 N N . ASP A 1 88 ? -1.775 -10.290 -2.253 1.00 83.44 88 ASP A N 1
ATOM 708 C CA . ASP A 1 88 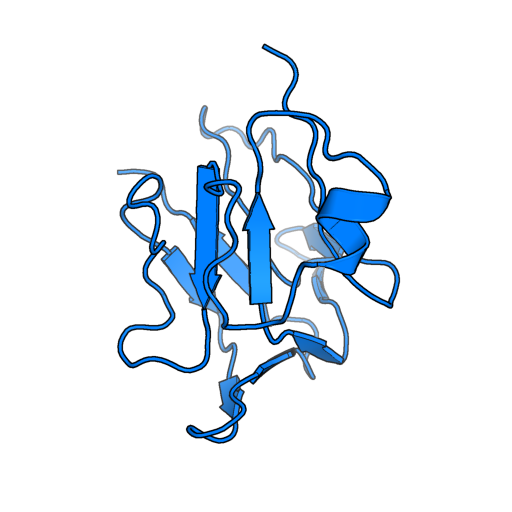? -2.787 -9.731 -1.365 1.00 83.44 88 ASP A CA 1
ATOM 709 C C . ASP A 1 88 ? -2.929 -10.606 -0.110 1.00 83.44 88 ASP A C 1
ATOM 711 O O . ASP A 1 88 ? -3.417 -11.738 -0.175 1.00 83.44 88 ASP A O 1
ATOM 715 N N . ARG A 1 89 ? -2.563 -10.073 1.061 1.00 85.75 89 ARG A N 1
ATOM 716 C CA . ARG A 1 89 ? -2.663 -10.788 2.344 1.00 85.75 89 ARG A CA 1
ATOM 717 C C . ARG A 1 89 ? -4.098 -11.095 2.762 1.00 85.75 89 ARG A C 1
ATOM 719 O O . ARG A 1 89 ? -4.305 -12.006 3.560 1.00 85.75 89 ARG A O 1
ATOM 726 N N . ALA A 1 90 ? -5.081 -10.362 2.242 1.00 85.19 90 ALA A N 1
ATOM 727 C CA . ALA A 1 90 ? -6.495 -10.665 2.451 1.00 85.19 90 ALA A CA 1
ATOM 728 C C . ALA A 1 90 ? -7.028 -11.719 1.459 1.00 85.19 90 ALA A C 1
ATOM 730 O O . ALA A 1 90 ? -8.167 -12.174 1.597 1.00 85.19 90 ALA A O 1
ATOM 731 N N . GLY A 1 91 ? -6.221 -12.104 0.461 1.00 81.44 91 GLY A N 1
ATOM 732 C CA . GLY A 1 91 ? -6.536 -13.140 -0.519 1.00 81.44 91 GLY A CA 1
ATOM 733 C C . GLY A 1 91 ? -7.692 -12.791 -1.457 1.00 81.44 91 GLY A C 1
ATOM 734 O O . GLY A 1 91 ? -8.367 -13.701 -1.937 1.00 81.44 91 GLY A O 1
ATOM 735 N N . LYS A 1 92 ? -7.985 -11.502 -1.684 1.00 77.31 92 LYS A N 1
ATOM 736 C CA . LYS A 1 92 ? -9.070 -11.086 -2.587 1.00 77.31 92 LYS A CA 1
ATOM 737 C C . LYS A 1 92 ? -8.621 -10.970 -4.030 1.00 77.31 92 LYS A C 1
ATOM 739 O O . LYS A 1 92 ? -9.409 -11.302 -4.911 1.00 77.31 92 LYS A O 1
ATOM 744 N N . PHE A 1 93 ? -7.382 -10.550 -4.263 1.00 73.88 93 PHE A N 1
ATOM 745 C CA . PHE A 1 93 ? -6.811 -10.472 -5.603 1.00 73.88 93 PHE A CA 1
ATOM 746 C C . PHE A 1 93 ? -5.712 -11.532 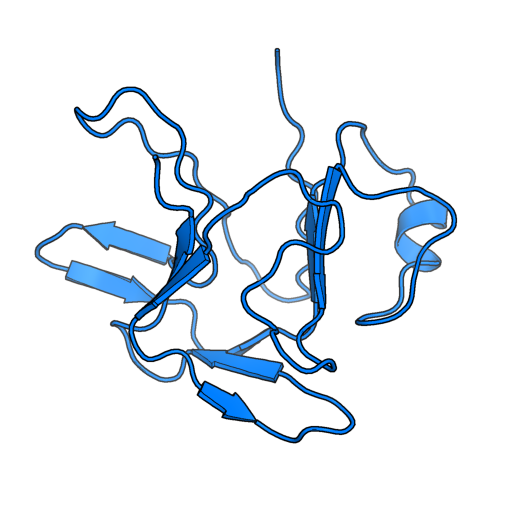-5.784 1.00 73.88 93 PHE A C 1
ATOM 748 O O . PHE A 1 93 ? -4.700 -11.474 -5.083 1.00 73.88 93 PHE A O 1
ATOM 755 N N . PRO A 1 94 ? -5.911 -12.527 -6.672 1.00 64.00 94 PRO A N 1
ATOM 756 C CA . PRO A 1 94 ? -5.029 -13.690 -6.775 1.00 64.00 94 PRO A CA 1
ATOM 757 C C . PRO A 1 94 ? -3.724 -13.419 -7.538 1.00 64.00 94 PRO A C 1
ATOM 759 O O . PRO A 1 94 ? -2.735 -14.100 -7.281 1.00 64.00 94 PRO A O 1
ATOM 762 N N . GLU A 1 95 ? -3.695 -12.439 -8.447 1.00 70.31 95 GLU A N 1
ATOM 763 C CA . GLU A 1 95 ? -2.500 -12.089 -9.219 1.00 70.31 95 GLU A CA 1
ATOM 764 C C . GLU A 1 95 ? -2.271 -10.574 -9.209 1.00 70.31 95 GLU A C 1
ATOM 766 O O . GLU A 1 95 ? -3.128 -9.791 -9.623 1.00 70.31 95 GLU A O 1
ATOM 771 N N . PHE A 1 96 ? -1.087 -10.166 -8.753 1.00 72.00 96 PHE A N 1
ATOM 772 C CA . PHE A 1 96 ? -0.608 -8.792 -8.832 1.00 72.00 96 PHE A CA 1
ATOM 773 C C . PHE A 1 96 ? 0.703 -8.777 -9.613 1.00 72.00 96 PHE A C 1
ATOM 775 O O . PHE A 1 96 ? 1.642 -9.510 -9.297 1.00 72.00 96 PHE A O 1
ATOM 782 N N . ARG A 1 97 ? 0.780 -7.941 -10.646 1.00 74.25 97 ARG A N 1
ATOM 783 C CA . ARG A 1 97 ? 1.974 -7.757 -11.467 1.00 74.25 97 ARG A CA 1
ATOM 784 C C . ARG A 1 97 ? 2.643 -6.434 -11.147 1.00 74.25 97 ARG A C 1
ATOM 786 O O . ARG A 1 97 ? 1.998 -5.433 -10.849 1.00 74.25 97 ARG A O 1
ATOM 793 N N . SER A 1 98 ? 3.965 -6.435 -11.244 1.00 73.81 98 SER A N 1
ATOM 794 C CA . SER A 1 98 ? 4.796 -5.241 -11.124 1.00 73.81 98 SER A CA 1
ATOM 795 C C . SER A 1 98 ? 5.420 -4.924 -12.476 1.00 73.81 98 SER A C 1
ATOM 797 O O . SER A 1 98 ? 6.043 -5.791 -13.090 1.00 73.81 98 SER A O 1
ATOM 799 N N . ILE A 1 99 ? 5.299 -3.675 -12.924 1.00 72.31 99 ILE A N 1
ATOM 800 C CA . ILE A 1 99 ? 6.149 -3.132 -13.983 1.00 72.31 99 ILE A CA 1
ATOM 801 C C . ILE A 1 99 ? 7.300 -2.401 -13.303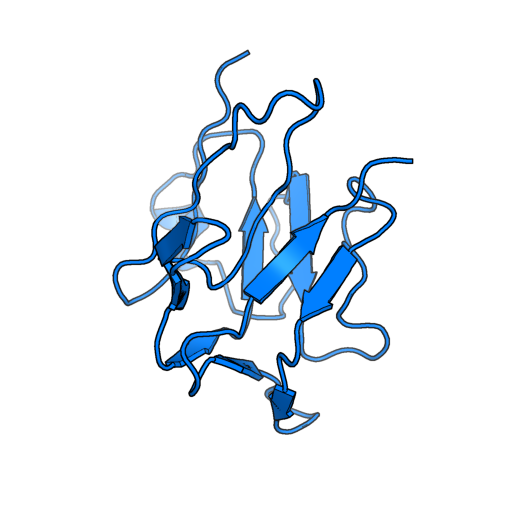 1.00 72.31 99 ILE A C 1
ATOM 803 O O . ILE A 1 99 ? 7.167 -1.254 -12.883 1.00 72.31 99 ILE A O 1
ATOM 807 N N . ALA A 1 100 ? 8.431 -3.100 -13.180 1.00 67.44 100 ALA A N 1
ATOM 808 C CA . ALA A 1 100 ? 9.715 -2.560 -12.727 1.00 67.44 100 ALA A CA 1
ATOM 809 C C . ALA A 1 100 ? 9.717 -1.870 -11.346 1.00 67.44 100 ALA A C 1
ATOM 811 O O . ALA A 1 100 ? 10.653 -1.130 -11.042 1.00 67.44 100 ALA A O 1
ATOM 812 N N . ALA A 1 101 ? 8.706 -2.093 -10.501 1.00 70.81 101 ALA A N 1
ATOM 813 C CA . ALA A 1 101 ? 8.715 -1.579 -9.139 1.00 70.81 101 ALA A CA 1
ATOM 814 C C . ALA A 1 101 ? 9.796 -2.307 -8.323 1.00 70.81 101 ALA A C 1
ATOM 816 O O . ALA A 1 101 ? 9.891 -3.535 -8.370 1.00 70.81 101 ALA A O 1
ATOM 817 N N . ILE A 1 102 ? 10.624 -1.544 -7.608 1.00 79.06 102 ILE A N 1
ATOM 818 C CA . ILE A 1 102 ? 11.758 -2.072 -6.842 1.00 79.06 102 ILE A CA 1
ATOM 819 C C . ILE A 1 102 ? 11.362 -2.157 -5.373 1.00 79.06 102 ILE A C 1
ATOM 821 O O . ILE A 1 102 ? 10.937 -1.151 -4.806 1.00 79.06 102 ILE A O 1
ATOM 825 N N . LYS A 1 103 ? 11.536 -3.334 -4.763 1.00 80.94 103 LYS A N 1
ATOM 826 C CA . LYS A 1 103 ? 11.541 -3.479 -3.304 1.00 80.94 103 LYS A CA 1
ATOM 827 C C . LYS A 1 103 ? 12.904 -3.038 -2.775 1.00 80.94 103 LYS A C 1
ATOM 829 O O . LYS A 1 103 ? 13.932 -3.540 -3.222 1.00 80.94 103 LYS A O 1
ATOM 834 N N . GLU A 1 104 ? 12.909 -2.111 -1.828 1.00 84.62 104 GLU A N 1
ATOM 835 C CA . GLU A 1 104 ? 14.109 -1.708 -1.092 1.00 84.62 104 GLU A CA 1
ATOM 836 C C . GLU A 1 104 ? 13.978 -2.062 0.390 1.00 84.62 104 GLU A C 1
ATOM 838 O O . GLU A 1 104 ? 12.971 -1.703 1.003 1.00 84.62 104 GLU A O 1
ATOM 843 N N . ASN A 1 105 ? 15.050 -2.647 0.949 1.00 70.62 105 ASN A N 1
ATOM 844 C CA . ASN A 1 105 ? 15.267 -2.967 2.369 1.00 70.62 105 ASN A CA 1
ATOM 845 C C . ASN A 1 105 ? 14.262 -3.972 2.965 1.00 70.62 105 ASN A C 1
ATOM 847 O O . ASN A 1 105 ? 13.127 -3.611 3.222 1.00 70.62 105 ASN A O 1
ATOM 851 N N . ASP A 1 106 ? 14.675 -5.202 3.270 1.00 66.56 106 ASP A N 1
ATOM 852 C CA . ASP A 1 106 ? 13.748 -6.240 3.747 1.00 66.56 106 ASP A CA 1
ATOM 853 C C . ASP A 1 106 ? 13.121 -5.960 5.128 1.00 66.56 106 ASP A C 1
ATOM 855 O O . ASP A 1 106 ? 11.985 -6.363 5.360 1.00 66.56 106 ASP A O 1
ATOM 859 N N . GLU A 1 107 ? 13.781 -5.211 6.019 1.00 64.56 107 GLU A N 1
ATOM 860 C CA . GLU A 1 107 ? 13.279 -4.971 7.388 1.00 64.56 107 GLU A CA 1
ATOM 861 C C . GLU A 1 107 ? 12.173 -3.900 7.463 1.00 64.56 107 GLU A C 1
ATOM 863 O O . GLU A 1 107 ? 11.258 -3.991 8.277 1.00 64.56 107 GLU A O 1
ATOM 868 N N . GLU A 1 108 ? 12.229 -2.879 6.604 1.00 68.38 108 GLU A N 1
ATOM 869 C CA . GLU A 1 108 ? 11.322 -1.711 6.623 1.00 68.38 108 GLU A CA 1
ATOM 870 C C . GLU A 1 108 ? 10.462 -1.589 5.357 1.00 68.38 108 GLU A C 1
ATOM 872 O O . GLU A 1 108 ? 9.814 -0.561 5.140 1.00 68.38 108 GLU A O 1
ATOM 877 N N . ALA A 1 109 ? 10.513 -2.621 4.519 1.00 76.56 109 ALA A N 1
ATOM 878 C CA . ALA A 1 109 ? 10.413 -2.557 3.073 1.00 76.56 109 ALA A CA 1
ATOM 879 C C . ALA A 1 109 ? 9.427 -1.582 2.446 1.00 76.56 109 ALA A C 1
ATOM 881 O O . ALA A 1 109 ? 8.281 -1.395 2.865 1.00 76.56 109 ALA A O 1
ATOM 882 N N . TYR A 1 110 ? 9.899 -1.026 1.335 1.00 82.75 110 TYR A N 1
ATOM 883 C CA . TYR A 1 110 ? 9.167 -0.089 0.509 1.00 82.75 110 TYR A CA 1
ATOM 884 C C . TYR A 1 110 ? 9.211 -0.527 -0.942 1.00 82.75 110 TYR A C 1
ATOM 886 O O . TYR A 1 110 ? 10.226 -1.041 -1.410 1.00 82.75 110 TYR A O 1
ATOM 894 N N . ILE A 1 111 ? 8.162 -0.182 -1.676 1.00 83.50 111 ILE A N 1
ATOM 895 C CA . ILE A 1 111 ? 8.193 -0.159 -3.132 1.00 83.50 111 ILE A CA 1
ATOM 896 C C . ILE A 1 111 ? 8.560 1.239 -3.612 1.00 83.50 111 ILE A C 1
ATOM 898 O O . ILE A 1 111 ? 7.961 2.231 -3.185 1.00 83.50 111 ILE A O 1
ATOM 902 N N . VAL A 1 112 ? 9.547 1.308 -4.504 1.00 82.56 112 VAL A N 1
ATOM 903 C CA . VAL A 1 112 ? 10.093 2.551 -5.049 1.00 82.56 112 VAL A CA 1
ATOM 904 C C . VAL A 1 112 ? 9.629 2.789 -6.478 1.00 82.56 112 VAL A C 1
ATOM 906 O O . VAL A 1 112 ? 9.932 2.032 -7.408 1.00 82.56 112 VAL A O 1
ATOM 909 N N . PHE A 1 113 ? 8.967 3.927 -6.647 1.00 81.06 113 PHE A N 1
ATOM 910 C CA . PHE A 1 113 ? 8.527 4.483 -7.913 1.00 81.06 113 PHE A CA 1
ATOM 911 C C . PHE A 1 113 ? 9.371 5.734 -8.204 1.00 81.06 113 PHE A C 1
ATOM 913 O O . PHE A 1 113 ? 9.001 6.840 -7.841 1.00 81.06 113 PHE A O 1
ATOM 920 N N . ASP A 1 114 ? 10.568 5.585 -8.771 1.00 80.12 114 ASP A N 1
ATOM 921 C CA . ASP A 1 114 ? 11.476 6.705 -9.109 1.00 80.12 114 ASP A CA 1
ATOM 922 C C . ASP A 1 114 ? 11.439 7.067 -10.612 1.00 80.12 114 ASP A C 1
ATOM 924 O O . ASP A 1 114 ? 11.835 8.161 -11.019 1.00 80.12 114 ASP A O 1
ATOM 928 N N . ARG A 1 115 ? 10.873 6.186 -11.445 1.00 77.75 115 ARG A N 1
ATOM 929 C CA . ARG A 1 115 ? 10.723 6.305 -12.904 1.00 77.75 115 ARG A CA 1
ATOM 930 C C . ARG A 1 115 ? 9.258 6.396 -13.320 1.00 77.75 115 ARG A C 1
ATOM 932 O O . ARG A 1 115 ? 8.370 6.116 -12.525 1.00 77.75 115 ARG A O 1
ATOM 939 N N . ASP A 1 116 ? 9.005 6.957 -14.499 1.00 75.06 116 ASP A N 1
ATOM 940 C CA . ASP A 1 116 ? 7.644 7.322 -14.932 1.00 75.06 116 ASP A CA 1
ATOM 941 C C . ASP A 1 116 ? 6.808 6.108 -15.342 1.00 75.06 116 ASP A C 1
ATOM 943 O O . ASP A 1 116 ? 5.582 6.172 -15.344 1.00 75.06 116 ASP A O 1
ATOM 947 N N . ASP A 1 117 ? 7.469 4.987 -15.612 1.00 73.38 117 ASP A N 1
ATOM 948 C CA . ASP A 1 117 ? 6.897 3.725 -16.065 1.00 73.38 117 ASP A CA 1
ATOM 949 C C . ASP A 1 117 ? 6.553 2.750 -14.926 1.00 73.38 117 ASP A C 1
ATOM 951 O O . ASP A 1 117 ? 5.907 1.729 -15.174 1.00 73.38 117 ASP A O 1
ATOM 955 N N . ARG A 1 118 ? 6.941 3.044 -13.678 1.00 75.88 118 ARG A N 1
ATOM 956 C CA . ARG A 1 118 ? 6.778 2.101 -12.564 1.00 75.88 118 ARG A CA 1
ATOM 957 C C . ARG A 1 118 ? 5.376 2.129 -11.976 1.00 75.88 118 ARG A C 1
ATOM 959 O O . ARG A 1 118 ? 4.962 3.106 -11.369 1.00 75.88 118 ARG A O 1
ATOM 966 N N . HIS A 1 119 ? 4.682 1.008 -12.065 1.00 75.94 119 HIS A N 1
ATOM 967 C CA . HIS A 1 119 ? 3.397 0.803 -11.408 1.00 75.94 119 HIS A CA 1
ATOM 968 C C . HIS A 1 119 ? 3.185 -0.682 -11.139 1.00 75.94 119 HIS A C 1
ATOM 970 O O . HIS A 1 119 ? 3.864 -1.543 -11.700 1.00 75.94 119 HIS A O 1
ATOM 976 N N . MET A 1 120 ? 2.237 -0.980 -10.264 1.00 78.94 120 MET A N 1
ATOM 977 C CA . MET A 1 120 ? 1.791 -2.341 -9.997 1.00 78.94 120 MET A CA 1
ATOM 978 C C . MET A 1 120 ? 0.294 -2.431 -10.268 1.00 78.94 120 MET A C 1
ATOM 980 O O . MET A 1 120 ? -0.411 -1.440 -10.081 1.00 78.94 120 MET A O 1
ATOM 984 N N . PHE A 1 121 ? -0.190 -3.579 -10.725 1.00 76.12 121 PHE A N 1
ATOM 985 C CA . PHE A 1 121 ? -1.587 -3.753 -11.109 1.00 76.12 121 PHE A CA 1
ATOM 986 C C . PHE A 1 121 ? -2.069 -5.191 -10.891 1.00 76.12 121 PHE A C 1
ATOM 988 O O . PHE A 1 121 ? -1.285 -6.129 -11.034 1.00 76.12 121 PHE A O 1
ATOM 995 N N . THR A 1 122 ? -3.347 -5.377 -10.555 1.00 71.12 122 THR A N 1
ATOM 996 C CA . THR A 1 122 ? -3.983 -6.704 -10.627 1.00 71.12 122 THR A CA 1
ATOM 997 C C . THR A 1 122 ? -4.160 -7.129 -12.077 1.00 71.12 122 THR A C 1
ATOM 999 O O . THR A 1 122 ? -4.394 -6.278 -12.929 1.00 71.12 122 THR A O 1
ATOM 1002 N N . MET A 1 123 ? -4.089 -8.430 -12.343 1.00 61.69 123 MET A N 1
ATOM 1003 C CA . MET A 1 123 ? -4.566 -9.016 -13.598 1.00 61.69 123 MET A CA 1
ATOM 1004 C C . MET A 1 123 ? -5.921 -9.686 -13.376 1.00 61.69 123 MET A C 1
ATOM 1006 O O . MET A 1 123 ? -6.174 -10.238 -12.301 1.00 61.69 123 MET A O 1
ATOM 1010 N N . ASP A 1 124 ? -6.744 -9.700 -14.419 1.00 58.50 124 ASP A N 1
ATOM 1011 C CA . ASP A 1 124 ? -7.846 -10.649 -14.530 1.00 58.50 124 ASP A CA 1
ATOM 1012 C C . ASP A 1 124 ? -7.304 -12.038 -14.888 1.00 58.50 124 ASP A C 1
ATOM 1014 O O . ASP A 1 124 ? -6.381 -12.155 -15.701 1.00 58.50 124 ASP A O 1
ATOM 1018 N N . ASN A 1 125 ? -7.911 -13.076 -14.311 1.00 48.94 125 ASN A N 1
ATOM 1019 C CA . ASN A 1 125 ? -7.822 -14.441 -14.837 1.00 48.94 125 ASN A CA 1
ATOM 1020 C C . ASN A 1 125 ? -8.828 -14.635 -15.972 1.00 48.94 125 ASN A C 1
ATOM 1022 O O . ASN A 1 125 ? -10.000 -14.237 -15.776 1.00 48.94 125 ASN A O 1
#

Sequence (125 aa):
MQFIIAAYLRNNITARLRNSLSVLLDLVIGAVNINPNYATSFKGKIKDVRIYAQALTQDQIKELRPNTPSAIQPFSWYDFSIDGWWVDRAGKFPEFRSIAAIKENDEEAYIVFDRDDRHMFTMDN

Secondary structure (DSSP, 8-state):
---------SS---------SSSS---EESEEEEETTEEEE--EEE-EEEE-SSPPPHHHHHH--TTS--SSPPSEEEETTSTTTTS-TTSS-S-EEEESPEEE-TTT-EEEE-STT-EEEEPP-

pLDDT: mean 70.2, std 18.84, range [24.67, 92.69]

Foldseek 3Di:
DDFDFPWPDPDDDDFDFDPDVPNDTKGKFFWPDDDPVFTAGHAFKDAKTFGARDDDDPVQVVQDDGLDDGPHDTCWIQGLLDPPSQDTPNRPFHGKDWDPFDWDDNHRTITGDRDGRTMMIGDDD